Protein AF-A0A419FW96-F1 (afdb_monomer)

Secondary structure (DSSP, 8-state):
--HHHHHHHHHHHHHHHHHHHHHHHHHHHHHHHHHHHHHHHHHHHHHHHHHHHHHHHHHHHHHHHHHHTS--HHHHHHHHHHHHHHHHHHHHHHHHHHHHTT--S-HHHHHHHHHHHHHHHHHHHHHHHTT-SS--HHHHHHHHHHHHHHHHHHHHHHHHHHHHTT--

Foldseek 3Di:
DVPVVVVVVVVVVVVVVVVVVVVVVVVVVVVVVVVVVVVVVVLVVLVVLLVVLVVVLVVLVVVLVVLVVPDDPVSVLSNVLSVLVSVVSVVVSVLSVVVVVDDDPAVQSVLVVVLVNLVSVLVSLCSVQVPDPDRPVVSVVVNVVSVVSNVVSVVVNVVSVVVVVVVD

pLDDT: mean 78.39, std 8.85, range [44.94, 94.44]

Nearest PDB structures (foldseek):
  6lfo-assembly1_R  TM=4.302E-01  e=3.625E+00  Homo sapiens
  1i4d-assembly1_B  TM=3.350E-01  e=7.575E+00  Homo sapiens

Sequence (168 aa):
MPVYADLLLNFLSRIEIIVLINMEQEKTDLTDSIRTLLVKVDIVFHVLAALLLLVACGFIIFYAFANILSPSRASMIALVNDVLLALIVLELLWTVIRFLKKQKFSLGPFLAIGIIAAVRRILLIEAQTSLMDHTPVEKLYEMGLGAGVIIVLMAAYYLSVKAQQYEQ

Radius of gyration: 28.86 Å; Cα contacts (8 Å, |Δi|>4): 78; chains: 1; bounding box: 91×34×62 Å

Solvent-accessible surface area (backbone atoms only — not comparable to full-atom values): 9170 Å² total; per-residue (Å²): 128,66,72,63,55,56,53,51,53,58,51,52,53,53,52,54,52,52,53,54,53,53,59,56,51,56,58,50,56,53,53,52,51,52,51,52,50,52,53,52,52,52,52,51,55,50,54,51,49,47,51,52,40,52,52,50,30,52,51,36,52,52,52,34,57,59,42,59,80,57,82,44,79,69,36,58,51,50,34,52,52,33,49,49,50,28,53,50,38,50,53,49,40,51,51,53,54,56,55,68,70,66,64,74,98,45,68,63,66,55,36,52,50,52,38,54,55,34,57,48,53,40,53,53,52,48,62,60,44,78,71,44,99,65,76,55,71,66,57,54,49,53,42,52,50,35,52,51,50,38,53,52,41,49,52,51,41,54,50,53,56,55,54,59,61,73,78,110

Structure (mmCIF, N/CA/C/O backbone):
data_AF-A0A419FW96-F1
#
_entry.id   AF-A0A419FW96-F1
#
loop_
_atom_site.group_PDB
_atom_site.id
_atom_site.type_symbol
_atom_site.label_atom_id
_atom_site.label_alt_id
_atom_site.label_comp_id
_atom_site.label_asym_id
_atom_site.label_entity_id
_atom_site.label_seq_id
_atom_site.pdbx_PDB_ins_code
_atom_site.Cartn_x
_atom_site.Cartn_y
_atom_site.Cartn_z
_atom_site.occupancy
_atom_site.B_iso_or_equiv
_atom_site.auth_seq_id
_atom_site.auth_comp_id
_atom_site.auth_asym_id
_atom_site.auth_atom_id
_atom_site.pdbx_PDB_model_num
ATOM 1 N N . MET A 1 1 ? -69.955 8.138 39.860 1.00 58.31 1 MET A N 1
ATOM 2 C CA . MET A 1 1 ? -69.302 8.653 38.637 1.00 58.31 1 MET A CA 1
ATOM 3 C C . MET A 1 1 ? -67.767 8.482 38.545 1.00 58.31 1 MET A C 1
ATOM 5 O O . MET A 1 1 ? -67.300 8.651 37.430 1.00 58.31 1 MET A O 1
ATOM 9 N N . PRO A 1 2 ? -66.964 8.112 39.578 1.00 63.44 2 PRO A N 1
ATOM 10 C CA . PRO A 1 2 ? -65.494 8.082 39.426 1.00 63.44 2 PRO A CA 1
ATOM 11 C C . PRO A 1 2 ? -64.942 6.807 38.755 1.00 63.44 2 PRO A C 1
ATOM 13 O O . PRO A 1 2 ? -63.909 6.853 38.104 1.00 63.44 2 PRO A O 1
ATOM 16 N N . VAL A 1 3 ? -65.670 5.685 38.826 1.00 66.50 3 VAL A N 1
ATOM 17 C CA . VAL A 1 3 ? -65.197 4.365 38.355 1.00 66.50 3 VAL A CA 1
ATOM 18 C C . VAL A 1 3 ? -64.914 4.318 36.844 1.00 66.50 3 VAL A C 1
ATOM 20 O O . VAL A 1 3 ? -64.004 3.623 36.409 1.00 66.50 3 VAL A O 1
ATOM 23 N N . TYR A 1 4 ? -65.657 5.076 36.031 1.00 62.31 4 TYR A N 1
ATOM 24 C CA . TYR A 1 4 ? -65.460 5.098 34.575 1.00 62.31 4 TYR A CA 1
ATOM 25 C C . TYR A 1 4 ? -64.267 5.961 34.136 1.00 62.31 4 TYR A C 1
ATOM 27 O O . TYR A 1 4 ? -63.664 5.677 33.103 1.00 62.31 4 TYR A O 1
ATOM 35 N N . ALA A 1 5 ? -63.906 6.987 34.915 1.00 71.69 5 ALA A N 1
ATOM 36 C CA . ALA A 1 5 ? -62.770 7.855 34.612 1.00 71.69 5 ALA A CA 1
ATOM 37 C C . ALA A 1 5 ? -61.439 7.123 34.839 1.00 71.69 5 ALA A C 1
ATOM 39 O O . ALA A 1 5 ? -60.575 7.159 33.966 1.00 71.69 5 ALA A O 1
ATOM 40 N N . ASP A 1 6 ? -61.321 6.377 35.942 1.00 76.44 6 ASP A N 1
ATOM 41 C CA . ASP A 1 6 ? -60.150 5.533 36.221 1.00 76.44 6 ASP A CA 1
ATOM 42 C C . ASP A 1 6 ? -59.981 4.417 35.186 1.00 76.44 6 ASP A C 1
ATOM 44 O O . ASP A 1 6 ? -58.865 4.111 34.765 1.00 76.44 6 ASP A O 1
ATOM 48 N N . LEU A 1 7 ? -61.093 3.832 34.725 1.00 74.50 7 LEU A N 1
ATOM 49 C CA . LEU A 1 7 ? -61.055 2.781 33.711 1.00 74.50 7 LEU A CA 1
ATOM 50 C C . LEU A 1 7 ? -60.519 3.307 32.371 1.00 74.50 7 LEU A C 1
ATOM 52 O O . LEU A 1 7 ? -59.702 2.642 31.735 1.00 74.50 7 LEU A O 1
ATOM 56 N N . LEU A 1 8 ? -60.936 4.510 31.963 1.00 72.44 8 LEU A N 1
ATOM 57 C CA . LEU A 1 8 ? -60.449 5.156 30.741 1.00 72.44 8 LEU A CA 1
ATOM 58 C C . LEU A 1 8 ? -58.981 5.583 30.852 1.00 72.44 8 LEU A C 1
ATOM 60 O O . LEU A 1 8 ? -58.226 5.389 29.901 1.00 72.44 8 LEU A O 1
ATOM 64 N N . LEU A 1 9 ? -58.556 6.100 32.007 1.00 76.69 9 LEU A N 1
ATOM 65 C CA . LEU A 1 9 ? -57.167 6.509 32.242 1.00 76.69 9 LEU A CA 1
ATOM 66 C C . LEU A 1 9 ? -56.204 5.314 32.184 1.00 76.69 9 LEU A C 1
ATOM 68 O O . LEU A 1 9 ? -55.140 5.391 31.569 1.00 76.69 9 LEU A O 1
ATOM 72 N N . ASN A 1 10 ? -56.613 4.177 32.751 1.00 74.31 10 ASN A N 1
ATOM 73 C CA . ASN A 1 10 ? -55.824 2.946 32.736 1.00 74.31 10 ASN A CA 1
ATOM 74 C C . ASN A 1 10 ? -55.764 2.314 31.330 1.00 74.31 10 ASN A C 1
ATOM 76 O O . ASN A 1 10 ? -54.764 1.702 30.950 1.00 74.31 10 ASN A O 1
ATOM 80 N N . PHE A 1 11 ? -56.818 2.489 30.526 1.00 77.00 11 PHE A N 1
ATOM 81 C CA . PHE A 1 11 ? -56.851 2.012 29.142 1.00 77.00 11 PHE A CA 1
ATOM 82 C C . PHE A 1 11 ? -55.978 2.870 28.213 1.00 77.00 11 PHE A C 1
ATOM 84 O O . PHE A 1 11 ? -55.208 2.325 27.423 1.00 77.00 11 PHE A O 1
ATOM 91 N N . LEU A 1 12 ? -56.033 4.200 28.349 1.00 75.25 12 LEU A N 1
ATOM 92 C CA . LEU A 1 12 ? -55.203 5.132 27.575 1.00 75.25 12 LEU A CA 1
ATOM 93 C C . LEU A 1 12 ? -53.709 4.964 27.886 1.00 75.25 12 LEU A C 1
ATOM 95 O O . LEU A 1 12 ? -52.908 4.865 26.960 1.00 75.25 12 LEU A O 1
ATOM 99 N N . SER A 1 13 ? -53.347 4.812 29.165 1.00 78.06 13 SER A N 1
ATOM 100 C CA . SER A 1 13 ? -51.964 4.535 29.584 1.00 78.06 13 SER A CA 1
ATOM 101 C C . SER A 1 13 ? -51.412 3.244 28.964 1.00 78.06 13 SER A C 1
ATOM 103 O O . SER A 1 13 ? -50.275 3.212 28.492 1.00 78.06 13 SER A O 1
ATOM 105 N N . ARG A 1 14 ? -52.220 2.178 28.901 1.00 79.06 14 ARG A N 1
ATOM 106 C CA . ARG A 1 14 ? -51.808 0.908 28.281 1.00 79.06 14 ARG A CA 1
ATOM 107 C C . ARG A 1 14 ? -51.579 1.025 26.775 1.00 79.06 14 ARG A C 1
ATOM 109 O O . ARG A 1 14 ? -50.655 0.395 26.267 1.00 79.06 14 ARG A O 1
ATOM 116 N N . ILE A 1 15 ? -52.389 1.817 26.073 1.00 78.94 15 ILE A N 1
ATOM 117 C CA . ILE A 1 15 ? -52.223 2.061 24.632 1.00 78.94 15 ILE A CA 1
ATOM 118 C C . ILE A 1 15 ? -50.932 2.841 24.366 1.00 78.94 15 ILE A C 1
ATOM 120 O O . ILE A 1 15 ? -50.167 2.466 23.480 1.00 78.94 15 ILE A O 1
ATOM 124 N N . GLU A 1 16 ? -50.656 3.879 25.153 1.00 77.75 16 GLU A N 1
ATOM 125 C CA . GLU A 1 16 ? -49.457 4.710 24.995 1.00 77.75 16 GLU A CA 1
ATOM 126 C C . GLU A 1 16 ? -48.163 3.902 25.210 1.00 77.75 16 GLU A C 1
ATOM 128 O O . GLU A 1 16 ? -47.220 4.012 24.426 1.00 77.75 16 GLU A O 1
ATOM 133 N N . ILE A 1 17 ? -48.157 2.999 26.199 1.00 74.00 17 ILE A N 1
ATOM 134 C CA . ILE A 1 17 ? -47.041 2.075 26.461 1.00 74.00 17 ILE A CA 1
ATOM 135 C C . ILE A 1 17 ? -46.827 1.105 25.287 1.00 74.00 17 ILE A C 1
ATOM 137 O O . ILE A 1 17 ? -45.689 0.879 24.881 1.00 74.00 17 ILE A O 1
ATOM 141 N N . ILE A 1 18 ? -47.898 0.552 24.709 1.00 76.12 18 ILE A N 1
ATOM 142 C CA . ILE A 1 18 ? -47.804 -0.360 23.554 1.00 76.12 18 ILE A CA 1
ATOM 143 C C . ILE A 1 18 ? -47.227 0.361 22.329 1.00 76.12 18 ILE A C 1
ATOM 145 O O . ILE A 1 18 ? -46.384 -0.205 21.634 1.00 76.12 18 ILE A O 1
ATOM 149 N N . VAL A 1 19 ? -47.631 1.611 22.082 1.00 75.00 19 VAL A N 1
ATOM 150 C CA . VAL A 1 19 ? -47.122 2.414 20.958 1.00 75.00 19 VAL A CA 1
ATOM 151 C C . VAL A 1 19 ? -45.638 2.756 21.142 1.00 75.00 19 VAL A C 1
ATOM 153 O O . VAL A 1 19 ? -44.869 2.620 20.190 1.00 75.00 19 VAL A O 1
ATOM 156 N N . LEU A 1 20 ? -45.210 3.129 22.354 1.00 71.69 20 LEU A N 1
ATOM 157 C CA . LEU A 1 20 ? -43.798 3.390 22.673 1.00 71.69 20 LEU A CA 1
ATOM 158 C C . LEU A 1 20 ? -42.918 2.146 22.482 1.00 71.69 20 LEU A C 1
ATOM 160 O O . LEU A 1 20 ? -41.864 2.240 21.856 1.00 71.69 20 LEU A O 1
ATOM 164 N N . ILE A 1 21 ? -43.380 0.979 22.945 1.00 72.75 21 ILE A N 1
ATOM 165 C CA . ILE A 1 21 ? -42.662 -0.294 22.773 1.00 72.75 21 ILE A CA 1
ATOM 166 C C . ILE A 1 21 ? -42.536 -0.649 21.285 1.00 72.75 21 ILE A C 1
ATOM 168 O O . ILE A 1 21 ? -41.462 -1.049 20.838 1.00 72.75 21 ILE A O 1
ATOM 172 N N . ASN A 1 22 ? -43.599 -0.467 20.495 1.00 68.12 22 ASN A N 1
ATOM 173 C CA . ASN A 1 22 ? -43.583 -0.803 19.069 1.00 68.12 22 ASN A CA 1
ATOM 174 C C . ASN A 1 22 ? -42.627 0.106 18.266 1.00 68.12 22 ASN A C 1
ATOM 176 O O . ASN A 1 22 ? -41.918 -0.370 17.383 1.00 68.12 22 ASN A O 1
ATOM 180 N N . MET A 1 23 ? -42.546 1.395 18.624 1.00 67.56 23 MET A N 1
ATOM 181 C CA . MET A 1 23 ? -41.622 2.368 18.018 1.00 67.56 23 MET A 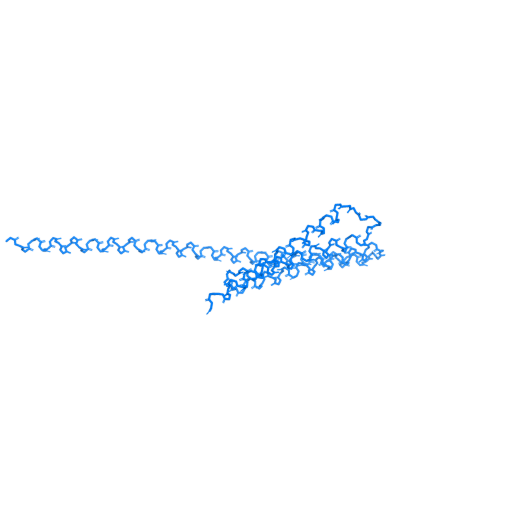CA 1
ATOM 182 C C . MET A 1 23 ? -40.144 2.101 18.372 1.00 67.56 23 MET A C 1
ATOM 184 O O . MET A 1 23 ? -39.251 2.404 17.577 1.00 67.56 23 MET A O 1
ATOM 188 N N . GLU A 1 24 ? -39.862 1.537 19.552 1.00 63.78 24 GLU A N 1
ATOM 189 C CA . GLU A 1 24 ? -38.499 1.180 19.981 1.00 63.78 24 GLU A CA 1
ATOM 190 C C . GLU A 1 24 ? -37.990 -0.114 19.306 1.00 63.78 24 GLU A C 1
ATOM 192 O O . GLU A 1 24 ? -36.809 -0.227 18.959 1.00 63.78 24 GLU A O 1
ATOM 197 N N . GLN A 1 25 ? -38.893 -1.067 19.045 1.00 61.69 25 GLN A N 1
ATOM 198 C CA . GLN A 1 25 ? -38.596 -2.322 18.338 1.00 61.69 25 GLN A CA 1
ATOM 199 C C . GLN A 1 25 ? -38.300 -2.111 16.837 1.00 61.69 25 GLN A C 1
ATOM 201 O O . GLN A 1 25 ? -37.399 -2.741 16.289 1.00 61.69 25 GLN A O 1
ATOM 206 N N . GLU A 1 26 ? -38.981 -1.177 16.163 1.00 63.22 26 GLU A N 1
ATOM 207 C CA . GLU A 1 26 ? -38.765 -0.918 14.725 1.00 63.22 26 GLU A CA 1
ATOM 208 C C . GLU A 1 26 ? -37.383 -0.291 14.429 1.00 63.22 26 GLU A C 1
ATOM 210 O O . GLU A 1 26 ? -36.725 -0.624 13.440 1.00 63.22 26 GLU A O 1
ATOM 215 N N . LYS A 1 27 ? -36.880 0.581 15.317 1.00 60.38 27 LYS A N 1
ATOM 216 C CA . LYS A 1 27 ? -35.549 1.206 15.169 1.00 60.38 27 LYS A CA 1
ATOM 217 C C . LYS A 1 27 ? -34.386 0.243 15.429 1.00 60.38 27 LYS A C 1
ATOM 219 O O . LYS A 1 27 ? -33.300 0.433 14.868 1.00 60.38 27 LYS A O 1
ATOM 224 N N . THR A 1 28 ? -34.590 -0.750 16.291 1.00 63.06 28 THR A N 1
ATOM 225 C CA . THR A 1 28 ? -33.566 -1.741 16.652 1.00 63.06 28 THR A CA 1
ATOM 226 C C . THR A 1 28 ? -33.386 -2.772 15.533 1.00 63.06 28 THR A C 1
ATOM 228 O O . THR A 1 28 ? -32.252 -3.003 15.112 1.00 63.06 28 THR A O 1
ATOM 231 N N . ASP A 1 29 ? -34.474 -3.242 14.917 1.00 68.88 29 ASP A N 1
ATOM 232 C CA . ASP A 1 29 ? -34.429 -4.218 13.814 1.00 68.88 29 ASP A CA 1
ATOM 233 C C . ASP A 1 29 ? -33.790 -3.658 12.520 1.00 68.88 29 ASP A C 1
ATOM 235 O O . ASP A 1 29 ? -32.989 -4.319 11.845 1.00 68.88 29 ASP A O 1
ATOM 239 N N . LEU A 1 30 ? -34.049 -2.380 12.203 1.00 74.06 30 LEU A N 1
ATOM 240 C CA . LEU A 1 30 ? -33.456 -1.723 11.032 1.00 74.06 30 LEU A CA 1
ATOM 241 C C . LEU A 1 30 ? -31.940 -1.500 11.196 1.00 74.06 30 LEU A C 1
ATOM 243 O O . LEU A 1 30 ? -31.164 -1.706 10.257 1.00 74.06 30 LEU A O 1
ATOM 247 N N . THR A 1 31 ? -31.504 -1.112 12.398 1.00 74.38 31 THR A N 1
ATOM 248 C CA . THR A 1 31 ? -30.085 -0.869 12.713 1.00 74.38 31 THR A CA 1
ATOM 249 C C . THR A 1 31 ? -29.283 -2.172 12.686 1.00 74.38 31 THR A C 1
ATOM 251 O O . THR A 1 31 ? -28.177 -2.209 12.134 1.00 74.38 31 THR A O 1
ATOM 254 N N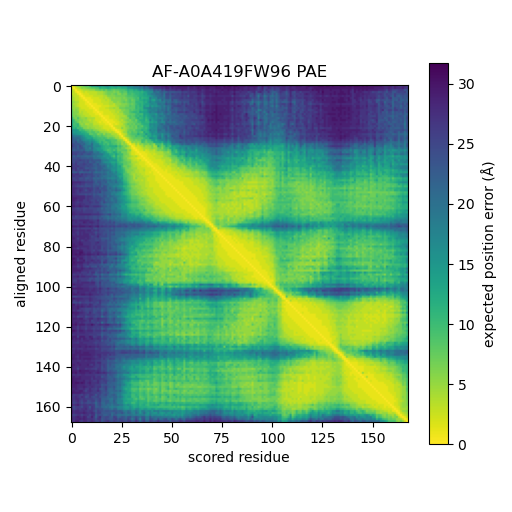 . ASP A 1 32 ? -29.853 -3.259 13.205 1.00 77.81 32 ASP A N 1
ATOM 255 C CA . ASP A 1 32 ? -29.212 -4.574 13.218 1.00 77.81 32 ASP A CA 1
ATOM 256 C C . ASP A 1 32 ? -29.157 -5.215 11.823 1.00 77.81 32 ASP A C 1
ATOM 258 O O . ASP A 1 32 ? -28.128 -5.796 11.445 1.00 77.81 32 ASP A O 1
ATOM 262 N N . SER A 1 33 ? -30.195 -5.026 11.003 1.00 78.50 33 SER A N 1
ATOM 263 C CA . SER A 1 33 ? -30.195 -5.461 9.601 1.00 78.50 33 SER A CA 1
ATOM 264 C C . SER A 1 33 ? -29.137 -4.736 8.764 1.00 78.50 33 SER A C 1
ATOM 266 O O . SER A 1 33 ? -28.363 -5.390 8.057 1.00 78.50 33 SER A O 1
ATOM 268 N N . ILE A 1 34 ? -29.028 -3.406 8.885 1.00 77.62 34 ILE A N 1
ATOM 269 C CA . ILE A 1 34 ? -28.006 -2.615 8.175 1.00 77.62 34 ILE A CA 1
ATOM 270 C C . ILE A 1 34 ? -26.602 -3.027 8.621 1.00 77.62 34 ILE A C 1
ATOM 272 O O . ILE A 1 34 ? -25.725 -3.246 7.783 1.00 77.62 34 ILE A O 1
ATOM 276 N N . ARG A 1 35 ? -26.384 -3.195 9.930 1.00 75.00 35 ARG A N 1
ATOM 277 C CA . ARG A 1 35 ? -25.090 -3.616 10.479 1.00 75.00 35 ARG A CA 1
ATOM 278 C C . ARG A 1 35 ? -24.674 -4.993 9.963 1.00 75.00 35 ARG A C 1
ATOM 280 O O . ARG A 1 35 ? -23.517 -5.188 9.592 1.00 75.00 35 ARG A O 1
ATOM 287 N N . THR A 1 36 ? -25.606 -5.939 9.899 1.00 78.62 36 THR A N 1
ATOM 288 C CA . THR A 1 36 ? -25.332 -7.306 9.432 1.00 78.62 36 THR A CA 1
ATOM 289 C C . THR A 1 36 ? -25.082 -7.355 7.923 1.00 78.62 36 THR A C 1
ATOM 291 O O . THR A 1 36 ? -24.192 -8.083 7.470 1.00 78.62 36 THR A O 1
ATOM 294 N N . LEU A 1 37 ? -25.807 -6.548 7.141 1.00 79.06 37 LEU A N 1
ATOM 295 C CA . LEU A 1 37 ? -25.548 -6.376 5.710 1.00 79.06 37 LEU A CA 1
ATOM 296 C C . LEU A 1 37 ? -24.169 -5.767 5.457 1.00 79.06 37 LEU A C 1
ATOM 298 O O . LEU A 1 37 ? -23.409 -6.311 4.659 1.00 79.06 37 LEU A O 1
ATOM 302 N N . LEU A 1 38 ? -23.819 -4.698 6.174 1.00 76.94 38 LEU A N 1
ATOM 303 C CA . LEU A 1 38 ? -22.532 -4.017 6.030 1.00 76.94 38 LEU A CA 1
ATOM 304 C C . LEU A 1 38 ? -21.360 -4.959 6.344 1.00 76.94 38 LEU A C 1
ATOM 306 O O . LEU A 1 38 ? -20.385 -4.996 5.599 1.00 76.94 38 LEU A O 1
ATOM 310 N N . VAL A 1 39 ? -21.493 -5.799 7.377 1.00 78.12 39 VAL A N 1
ATOM 311 C CA . VAL A 1 39 ? -20.488 -6.821 7.722 1.00 78.12 39 VAL A CA 1
ATOM 312 C C . VAL A 1 39 ? -20.371 -7.903 6.645 1.00 78.12 39 VAL A C 1
ATOM 314 O O . VAL A 1 39 ? -19.259 -8.305 6.310 1.00 78.12 39 VAL A O 1
ATOM 317 N N . LYS A 1 40 ? -21.485 -8.388 6.080 1.00 80.25 40 LYS A N 1
ATOM 318 C CA . LYS A 1 40 ? -21.436 -9.374 4.984 1.00 80.25 40 LYS A CA 1
ATOM 319 C C . LYS A 1 40 ? -20.766 -8.799 3.741 1.00 80.25 40 LYS A C 1
ATOM 321 O O . LYS A 1 40 ? -19.933 -9.472 3.142 1.00 80.25 40 LYS A O 1
ATOM 326 N N . VAL A 1 41 ? -21.126 -7.573 3.371 1.00 80.12 41 VAL A N 1
ATOM 327 C CA . VAL A 1 41 ? -20.560 -6.877 2.213 1.00 80.12 41 VAL A CA 1
ATOM 328 C C . VAL A 1 41 ? -19.055 -6.672 2.396 1.00 80.12 41 VAL A C 1
ATOM 330 O O . VAL A 1 41 ? -18.290 -7.031 1.504 1.00 80.12 41 VAL A O 1
ATOM 333 N N . ASP A 1 42 ? -18.624 -6.198 3.566 1.00 78.81 42 ASP A N 1
ATOM 334 C CA . ASP A 1 42 ? -17.207 -6.034 3.906 1.00 78.81 42 ASP A CA 1
ATOM 335 C C . ASP A 1 42 ? -16.430 -7.353 3.750 1.00 78.81 42 ASP A C 1
ATOM 337 O O . ASP A 1 42 ? -15.429 -7.404 3.036 1.00 78.81 42 ASP A O 1
ATOM 341 N N . ILE A 1 43 ? -16.941 -8.457 4.305 1.00 80.62 43 ILE A N 1
ATOM 342 C CA . ILE A 1 43 ? -16.306 -9.779 4.182 1.00 80.62 43 ILE A CA 1
ATOM 343 C C . ILE A 1 43 ? -16.184 -10.206 2.714 1.00 80.62 43 ILE A C 1
ATOM 345 O O . ILE A 1 43 ? -15.131 -10.700 2.308 1.00 80.62 43 ILE A O 1
ATOM 349 N N . VAL A 1 44 ? -17.228 -10.004 1.905 1.00 84.69 44 VAL A N 1
ATOM 350 C CA . VAL A 1 44 ? -17.214 -10.365 0.479 1.00 84.69 44 VAL A CA 1
ATOM 351 C C . VAL A 1 44 ? -16.160 -9.562 -0.283 1.00 84.69 44 VAL A C 1
ATOM 353 O O . VAL A 1 44 ? -15.373 -10.159 -1.020 1.00 84.69 44 VAL A O 1
ATOM 356 N N . PHE A 1 45 ? -16.088 -8.242 -0.077 1.00 80.25 45 PHE A N 1
ATOM 357 C CA . PHE A 1 45 ? -15.066 -7.397 -0.705 1.00 80.25 45 PHE A CA 1
ATOM 358 C C . PHE A 1 45 ? -13.647 -7.832 -0.327 1.00 80.25 45 PHE A C 1
ATOM 360 O O . PHE A 1 45 ? -12.777 -7.903 -1.196 1.00 80.25 45 PHE A O 1
ATOM 367 N N . HIS A 1 46 ? -13.409 -8.185 0.936 1.00 76.94 46 HIS A N 1
ATOM 368 C CA . HIS A 1 46 ? -12.088 -8.623 1.382 1.00 76.94 46 HIS A CA 1
ATOM 369 C C . HIS A 1 46 ? -11.691 -9.998 0.837 1.00 76.94 46 HIS A C 1
ATOM 371 O O . HIS A 1 46 ? -10.551 -10.177 0.406 1.00 76.94 46 HIS A O 1
ATOM 377 N N . VAL A 1 47 ? -12.612 -10.967 0.825 1.00 83.88 47 VAL A N 1
ATOM 378 C CA . VAL A 1 47 ? -12.370 -12.294 0.229 1.00 83.88 47 VAL A CA 1
ATOM 379 C C . VAL A 1 47 ? -12.069 -12.153 -1.262 1.00 83.88 47 VAL A C 1
ATOM 381 O O . VAL A 1 47 ? -11.123 -12.762 -1.762 1.00 83.88 47 VAL A O 1
ATOM 384 N N . LEU A 1 48 ? -12.824 -11.300 -1.959 1.00 86.19 48 LEU A N 1
ATOM 385 C CA . LEU A 1 48 ? -12.600 -11.002 -3.368 1.00 86.19 48 LEU A CA 1
ATOM 386 C C . LEU A 1 48 ? -11.234 -10.340 -3.604 1.00 86.19 48 LEU A C 1
ATOM 388 O O . LEU A 1 48 ? -10.514 -10.747 -4.514 1.00 86.19 48 LEU A O 1
ATOM 392 N N . ALA A 1 49 ? -10.845 -9.367 -2.774 1.00 81.69 49 ALA A N 1
ATOM 393 C CA . ALA A 1 49 ? -9.543 -8.708 -2.863 1.00 81.69 49 ALA A CA 1
ATOM 394 C C . ALA A 1 49 ? -8.383 -9.691 -2.633 1.00 81.69 49 ALA A C 1
ATOM 396 O O . ALA A 1 49 ? -7.417 -9.694 -3.397 1.00 81.69 49 ALA A O 1
ATOM 397 N N . ALA A 1 50 ? -8.490 -10.561 -1.623 1.00 82.31 50 ALA A N 1
ATOM 398 C CA . ALA A 1 50 ? -7.491 -11.592 -1.351 1.00 82.31 50 ALA A CA 1
ATOM 399 C C . ALA A 1 50 ? -7.350 -12.575 -2.526 1.00 82.31 50 ALA A C 1
ATOM 401 O O . ALA A 1 50 ? -6.232 -12.895 -2.929 1.00 82.31 50 ALA A O 1
ATOM 402 N N . LEU A 1 51 ? -8.472 -13.003 -3.115 1.00 89.06 51 LEU A N 1
ATOM 403 C CA . LEU A 1 51 ? -8.480 -13.865 -4.297 1.00 89.06 51 LEU A CA 1
ATOM 404 C C . LEU A 1 51 ? -7.817 -13.179 -5.503 1.00 89.06 51 LEU A C 1
ATOM 406 O O . LEU A 1 51 ? -6.963 -13.781 -6.151 1.00 89.06 51 LEU A O 1
ATOM 410 N N . LEU A 1 52 ? -8.166 -11.918 -5.781 1.00 86.44 52 LEU A N 1
ATOM 411 C CA . LEU A 1 52 ? -7.580 -11.138 -6.877 1.00 86.44 52 LEU A CA 1
ATOM 412 C C . LEU A 1 52 ? -6.067 -10.970 -6.722 1.00 86.44 52 LEU A C 1
ATOM 414 O O . LEU A 1 52 ? -5.328 -11.176 -7.685 1.00 86.44 52 LEU A O 1
ATOM 418 N N . LEU A 1 53 ? -5.598 -10.635 -5.517 1.00 83.25 53 LEU A N 1
ATOM 419 C CA . LEU A 1 53 ? -4.166 -10.509 -5.239 1.00 83.25 53 LEU A CA 1
ATOM 420 C C . LEU A 1 53 ? -3.438 -11.846 -5.403 1.00 83.25 53 LEU A C 1
ATOM 422 O O . LEU A 1 53 ? -2.331 -11.873 -5.937 1.00 83.25 53 LEU A O 1
ATOM 426 N N . LEU A 1 54 ? -4.053 -12.957 -4.995 1.00 88.00 54 LEU A N 1
ATOM 427 C CA . LEU A 1 54 ? -3.467 -14.286 -5.162 1.00 88.00 54 LEU A CA 1
ATOM 428 C C . LEU A 1 54 ? -3.316 -14.659 -6.644 1.00 88.00 54 LEU A C 1
ATOM 430 O O . LEU A 1 54 ? -2.255 -15.134 -7.052 1.00 88.00 54 LEU A O 1
ATOM 434 N N . VAL A 1 55 ? -4.333 -14.374 -7.462 1.00 92.19 55 VAL A N 1
ATOM 435 C CA . VAL A 1 55 ? -4.269 -14.563 -8.919 1.00 92.19 55 VAL A CA 1
ATOM 436 C C . VAL A 1 55 ? -3.192 -13.667 -9.539 1.00 92.19 55 VAL A C 1
ATOM 438 O O . VAL A 1 55 ? -2.359 -14.159 -10.299 1.00 92.19 55 VAL A O 1
ATOM 441 N N . ALA A 1 56 ? -3.151 -12.380 -9.181 1.00 86.88 56 ALA A N 1
ATOM 442 C CA . ALA A 1 56 ? -2.143 -11.442 -9.676 1.00 86.88 56 ALA A CA 1
ATOM 443 C C . ALA A 1 56 ? -0.714 -11.898 -9.337 1.00 86.88 56 ALA A C 1
ATOM 445 O O . ALA A 1 56 ? 0.155 -11.889 -10.206 1.00 86.88 56 ALA A O 1
ATOM 446 N N . CYS A 1 57 ? -0.485 -12.360 -8.105 1.00 87.56 57 CYS A N 1
ATOM 447 C CA . CYS A 1 57 ? 0.798 -12.915 -7.676 1.00 87.56 57 CYS A CA 1
ATOM 448 C C . CYS A 1 57 ? 1.206 -14.119 -8.538 1.00 87.56 57 CYS A C 1
ATOM 450 O O . CYS A 1 57 ? 2.328 -14.166 -9.043 1.00 87.56 57 CYS A O 1
ATOM 452 N N . GLY A 1 58 ? 0.275 -15.051 -8.773 1.00 90.69 58 GLY A N 1
ATOM 453 C CA . GLY A 1 58 ? 0.504 -16.204 -9.644 1.00 90.69 58 GLY A CA 1
ATOM 454 C C . GLY A 1 58 ? 0.910 -15.803 -11.064 1.00 90.69 58 GLY A C 1
ATOM 455 O O . GLY A 1 58 ? 1.878 -16.344 -11.597 1.00 90.69 58 GLY A O 1
ATOM 456 N N . PHE A 1 59 ? 0.232 -14.812 -11.653 1.00 90.56 59 PHE A N 1
ATOM 457 C CA . PHE A 1 59 ? 0.584 -14.286 -12.975 1.00 90.56 59 PHE A CA 1
ATOM 458 C C . PHE A 1 59 ? 1.972 -13.645 -13.006 1.00 90.56 59 PHE A C 1
ATOM 460 O O . PHE A 1 59 ? 2.746 -13.936 -13.915 1.00 90.56 59 PHE A O 1
ATOM 467 N N . ILE A 1 60 ? 2.307 -12.802 -12.026 1.00 86.31 60 ILE A N 1
ATOM 468 C CA . ILE A 1 60 ? 3.614 -12.130 -11.972 1.00 86.31 60 ILE A CA 1
ATOM 469 C C . ILE A 1 60 ? 4.742 -13.164 -11.889 1.00 86.31 60 ILE A C 1
ATOM 471 O O . ILE A 1 60 ? 5.702 -13.084 -12.649 1.00 86.31 60 ILE A O 1
ATOM 475 N N . ILE A 1 61 ? 4.605 -14.173 -11.023 1.00 86.88 61 ILE A N 1
ATOM 476 C CA . ILE A 1 61 ? 5.602 -15.246 -10.887 1.00 86.88 61 ILE A CA 1
ATOM 477 C C . ILE A 1 61 ? 5.715 -16.058 -12.182 1.00 86.88 61 ILE A C 1
ATOM 479 O O . ILE A 1 61 ? 6.821 -16.403 -12.599 1.00 86.88 61 ILE A O 1
ATOM 483 N N . PHE A 1 62 ? 4.590 -16.348 -12.839 1.00 89.81 62 PHE A N 1
ATOM 484 C CA . PHE A 1 62 ? 4.584 -17.062 -14.113 1.00 89.81 62 PHE A CA 1
ATOM 485 C C . PHE A 1 62 ? 5.347 -16.296 -15.207 1.00 89.81 62 PHE A C 1
ATOM 487 O O . PHE A 1 62 ? 6.206 -16.876 -15.874 1.00 89.81 62 PHE A O 1
ATOM 494 N N . TYR A 1 63 ? 5.091 -14.993 -15.357 1.00 84.75 63 TYR A N 1
ATOM 495 C CA . TYR A 1 63 ? 5.817 -14.143 -16.308 1.00 84.75 63 TYR A CA 1
ATOM 496 C C . TYR A 1 63 ? 7.300 -14.007 -15.953 1.00 84.75 63 TYR A C 1
ATOM 498 O O . TYR A 1 63 ? 8.147 -14.139 -16.838 1.00 84.75 63 TYR A O 1
ATOM 506 N N . ALA A 1 64 ? 7.620 -13.837 -14.667 1.00 83.69 64 ALA A N 1
ATOM 507 C CA . ALA A 1 64 ? 8.996 -13.802 -14.185 1.00 83.69 64 ALA A CA 1
ATOM 508 C C . ALA A 1 64 ? 9.750 -15.082 -14.584 1.00 83.69 64 ALA A C 1
ATOM 510 O O . ALA A 1 64 ? 10.854 -15.010 -15.121 1.00 83.69 64 ALA A O 1
ATOM 511 N N . PHE A 1 65 ? 9.132 -16.254 -14.400 1.00 85.31 65 PHE A N 1
ATOM 512 C CA . PHE A 1 65 ? 9.720 -17.542 -14.773 1.00 85.31 65 PHE A CA 1
ATOM 513 C C . PHE A 1 65 ? 9.912 -17.684 -16.289 1.00 85.31 65 PHE A C 1
ATOM 515 O O . PHE A 1 65 ? 10.965 -18.137 -16.736 1.00 85.31 65 PHE A O 1
ATOM 522 N N . ALA A 1 66 ? 8.935 -17.251 -17.090 1.00 85.00 66 ALA A N 1
ATOM 523 C CA . ALA A 1 66 ? 9.049 -17.259 -18.549 1.00 85.00 66 ALA A CA 1
ATOM 524 C C . ALA A 1 66 ? 10.210 -16.376 -19.047 1.00 85.00 66 ALA A C 1
ATOM 526 O O . ALA A 1 66 ? 10.910 -16.748 -19.988 1.00 85.00 66 ALA A O 1
ATOM 527 N N . ASN A 1 67 ? 10.466 -15.247 -18.382 1.00 80.81 67 ASN A N 1
ATOM 528 C CA . ASN A 1 67 ? 11.516 -14.302 -18.759 1.00 80.81 67 ASN A CA 1
ATOM 529 C C . ASN A 1 67 ? 12.947 -14.814 -18.471 1.00 80.81 67 ASN A C 1
ATOM 531 O O . ASN A 1 67 ? 13.912 -14.333 -19.070 1.00 80.81 67 ASN A O 1
ATOM 535 N N . ILE A 1 68 ? 13.100 -15.824 -17.599 1.00 79.38 68 ILE A N 1
ATOM 536 C CA . ILE A 1 68 ? 14.389 -16.489 -17.314 1.00 79.38 68 ILE A CA 1
ATOM 537 C C . ILE A 1 68 ? 14.910 -17.253 -18.541 1.00 79.38 68 ILE A C 1
ATOM 539 O O . ILE A 1 68 ? 16.123 -17.351 -18.729 1.00 79.38 68 ILE A O 1
ATOM 543 N N . LEU A 1 69 ? 14.020 -17.770 -19.398 1.00 77.44 69 LEU A N 1
ATOM 544 C CA . LEU A 1 69 ? 14.404 -18.580 -20.563 1.00 77.44 69 LEU A CA 1
A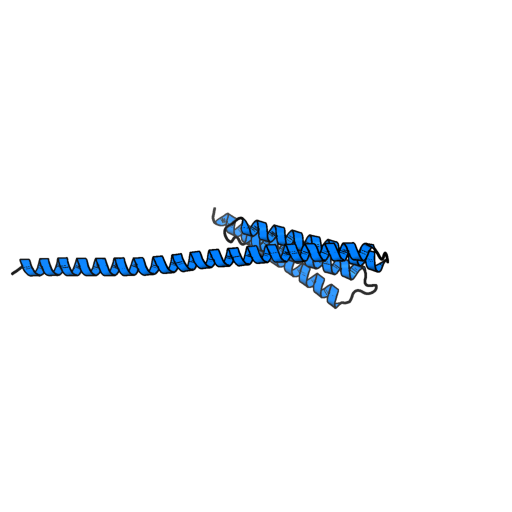TOM 545 C C . LEU A 1 69 ? 15.141 -17.776 -21.651 1.00 77.44 69 LEU A C 1
ATOM 547 O O . LEU A 1 69 ? 15.810 -18.372 -22.493 1.00 77.44 69 LEU A O 1
ATOM 551 N N . SER A 1 70 ? 15.074 -16.442 -21.623 1.00 74.62 70 SER A N 1
ATOM 552 C CA . SER A 1 70 ? 15.802 -15.543 -22.529 1.00 74.62 70 SER A CA 1
ATOM 553 C C . SER A 1 70 ? 16.737 -14.606 -21.748 1.00 74.62 70 SER A C 1
ATOM 555 O O . SER A 1 70 ? 16.397 -13.437 -21.520 1.00 74.62 70 SER A O 1
ATOM 557 N N . PRO A 1 71 ? 17.914 -15.092 -21.307 1.00 71.69 71 PRO A N 1
ATOM 558 C CA . PRO A 1 71 ? 18.799 -14.326 -20.441 1.00 71.69 71 PRO A CA 1
ATOM 559 C C . PRO A 1 71 ? 19.468 -13.174 -21.202 1.00 71.69 71 PRO A C 1
ATOM 561 O O . PRO A 1 71 ? 20.352 -13.364 -22.033 1.00 71.69 71 PRO A O 1
ATOM 564 N N . SER A 1 72 ? 19.059 -11.952 -20.871 1.00 78.62 72 SER A N 1
ATOM 565 C CA . SER A 1 72 ? 19.731 -10.706 -21.238 1.00 78.62 72 SER A CA 1
ATOM 566 C C . SER A 1 72 ? 19.933 -9.849 -19.985 1.00 78.62 72 SER A C 1
ATOM 568 O O . SER A 1 72 ? 19.287 -10.078 -18.958 1.00 78.62 72 SER A O 1
ATOM 570 N N . ARG A 1 73 ? 20.797 -8.828 -20.057 1.00 72.19 73 ARG A N 1
ATOM 571 C CA . ARG A 1 73 ? 20.979 -7.873 -18.947 1.00 72.19 73 ARG A CA 1
ATOM 572 C C . ARG A 1 73 ? 19.652 -7.194 -18.579 1.00 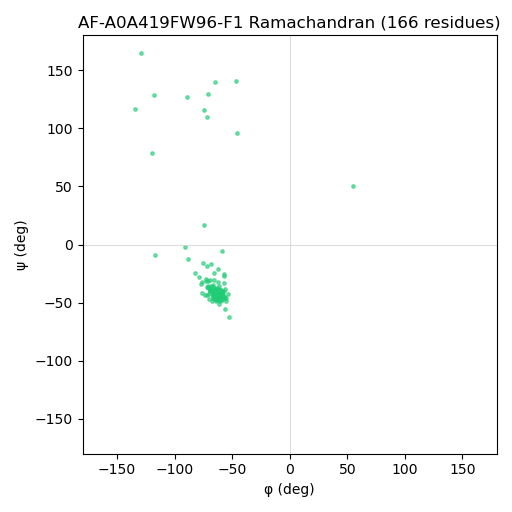72.19 73 ARG A C 1
ATOM 574 O O . ARG A 1 73 ? 19.342 -7.069 -17.400 1.00 72.19 73 ARG A O 1
ATOM 581 N N . ALA A 1 74 ? 18.843 -6.846 -19.581 1.00 75.62 74 ALA A N 1
ATOM 582 C CA . ALA A 1 74 ? 17.502 -6.299 -19.383 1.00 75.62 74 ALA A CA 1
ATOM 583 C C . ALA A 1 74 ? 16.532 -7.322 -18.757 1.00 75.62 74 ALA A C 1
ATOM 585 O O . ALA A 1 74 ? 15.707 -6.956 -17.925 1.00 75.62 74 ALA A O 1
ATOM 586 N N . SER A 1 75 ? 16.663 -8.611 -19.086 1.00 77.06 75 SER A N 1
ATOM 587 C CA . SER A 1 75 ? 15.815 -9.675 -18.528 1.00 77.06 75 SER A CA 1
ATOM 588 C C . SER A 1 75 ? 16.089 -9.923 -17.044 1.00 77.06 75 SER A C 1
ATOM 590 O O . SER A 1 75 ? 15.150 -10.144 -16.287 1.00 77.06 75 SER A O 1
ATOM 592 N N . MET A 1 76 ? 17.352 -9.847 -16.601 1.00 78.81 76 MET A N 1
ATOM 593 C CA . MET A 1 76 ? 17.712 -9.974 -15.175 1.00 78.81 76 MET A CA 1
ATOM 594 C C . MET A 1 76 ? 17.078 -8.869 -14.327 1.00 78.81 76 MET A C 1
ATOM 596 O O . MET A 1 76 ? 16.597 -9.104 -13.224 1.00 78.81 76 MET A O 1
ATOM 600 N N . ILE A 1 77 ? 17.054 -7.660 -14.870 1.00 76.75 77 ILE A N 1
ATOM 601 C CA . ILE A 1 77 ? 16.432 -6.492 -14.261 1.00 76.75 77 ILE A CA 1
ATOM 602 C C . ILE A 1 77 ? 14.909 -6.644 -14.195 1.00 76.75 77 ILE A C 1
ATOM 604 O O . ILE A 1 77 ? 14.313 -6.438 -13.138 1.00 76.75 77 ILE A O 1
ATOM 608 N N . ALA A 1 78 ? 14.287 -7.028 -15.313 1.00 79.12 78 ALA A N 1
ATOM 609 C CA . ALA A 1 78 ? 12.852 -7.283 -15.371 1.00 79.12 78 ALA A CA 1
ATOM 610 C C . ALA A 1 78 ? 12.454 -8.377 -14.370 1.00 79.12 78 ALA A C 1
ATOM 612 O O . ALA A 1 78 ? 11.487 -8.209 -13.639 1.00 79.12 78 ALA A O 1
ATOM 613 N N . LEU A 1 79 ? 13.277 -9.423 -14.232 1.00 81.69 79 LEU A N 1
ATOM 614 C CA . LEU A 1 79 ? 13.090 -10.471 -13.233 1.00 81.69 79 LEU A CA 1
ATOM 615 C C . LEU A 1 79 ? 13.090 -9.917 -11.802 1.00 81.69 79 LEU A C 1
ATOM 617 O O . LEU A 1 79 ? 12.203 -10.251 -11.022 1.00 81.69 79 LEU A O 1
ATOM 621 N N . VAL A 1 80 ? 14.059 -9.067 -11.443 1.00 81.69 80 VAL A N 1
ATOM 622 C CA . VAL A 1 80 ? 14.106 -8.444 -10.108 1.00 81.69 80 VAL A CA 1
ATOM 623 C C . VAL A 1 80 ? 12.880 -7.565 -9.877 1.00 81.69 80 VAL A C 1
ATOM 625 O O . VAL A 1 80 ? 12.281 -7.644 -8.808 1.00 81.69 80 VAL A O 1
ATOM 628 N N . ASN A 1 81 ? 12.475 -6.768 -10.868 1.00 81.88 81 ASN A N 1
ATOM 629 C CA . ASN A 1 81 ? 11.273 -5.940 -10.790 1.00 81.88 81 ASN A CA 1
ATOM 630 C C . ASN A 1 81 ? 10.004 -6.788 -10.605 1.00 81.88 81 ASN A C 1
ATOM 632 O O . ASN A 1 81 ? 9.180 -6.456 -9.757 1.00 81.88 81 ASN A O 1
ATOM 636 N N . ASP A 1 82 ? 9.867 -7.893 -11.336 1.00 84.94 82 ASP A N 1
ATOM 637 C CA . ASP A 1 82 ? 8.708 -8.783 -11.246 1.00 84.94 82 ASP A CA 1
ATOM 638 C C . ASP A 1 82 ? 8.681 -9.535 -9.911 1.00 84.94 82 ASP A C 1
ATOM 640 O O . ASP A 1 82 ? 7.634 -9.641 -9.276 1.00 84.94 82 ASP A O 1
ATOM 644 N N . VAL A 1 83 ? 9.833 -9.992 -9.414 1.00 83.69 83 VAL A N 1
ATOM 645 C CA . VAL A 1 83 ? 9.935 -10.599 -8.079 1.00 83.69 83 VAL A CA 1
ATOM 646 C C . VAL A 1 83 ? 9.617 -9.574 -6.993 1.00 83.69 83 VAL A C 1
ATOM 648 O O . VAL A 1 83 ? 8.852 -9.877 -6.079 1.00 83.69 83 VAL A O 1
ATOM 651 N N . LEU A 1 84 ? 10.143 -8.349 -7.097 1.00 82.62 84 LEU A N 1
ATOM 652 C CA . LEU A 1 84 ? 9.819 -7.268 -6.170 1.00 82.62 84 LEU A CA 1
ATOM 653 C C . LEU A 1 84 ? 8.313 -6.988 -6.212 1.00 82.62 84 LEU A C 1
ATOM 655 O O . LEU A 1 84 ? 7.680 -6.933 -5.165 1.00 82.62 84 LEU A O 1
ATOM 659 N N . LEU A 1 85 ? 7.711 -6.922 -7.401 1.00 81.62 85 LEU A N 1
ATOM 660 C CA . LEU A 1 85 ? 6.270 -6.754 -7.587 1.00 81.62 85 LEU A CA 1
ATOM 661 C C . LEU A 1 85 ? 5.456 -7.919 -6.992 1.00 81.62 85 LEU A C 1
ATOM 663 O O . LEU A 1 85 ? 4.413 -7.688 -6.379 1.00 81.62 85 LEU A O 1
ATOM 667 N N . ALA A 1 86 ? 5.927 -9.160 -7.102 1.00 85.62 86 ALA A N 1
ATOM 668 C CA . ALA A 1 86 ? 5.288 -10.313 -6.472 1.00 85.62 86 ALA A CA 1
ATOM 669 C C . ALA A 1 86 ? 5.365 -10.236 -4.938 1.00 85.62 86 ALA A C 1
ATOM 671 O O . ALA A 1 86 ? 4.354 -10.437 -4.265 1.00 85.62 86 ALA A O 1
ATOM 672 N N . LEU A 1 87 ? 6.526 -9.875 -4.377 1.00 82.25 87 LEU A N 1
ATOM 673 C CA . LEU A 1 87 ? 6.701 -9.654 -2.934 1.00 82.25 87 LEU A CA 1
ATOM 674 C C . LEU A 1 87 ? 5.799 -8.525 -2.427 1.00 82.25 87 LEU A C 1
ATOM 676 O O . LEU A 1 87 ? 5.183 -8.632 -1.370 1.00 82.25 87 LEU A O 1
ATOM 680 N N . ILE A 1 88 ? 5.657 -7.470 -3.222 1.00 81.75 88 ILE A N 1
ATOM 681 C CA . ILE A 1 88 ? 4.712 -6.377 -3.012 1.00 81.75 88 ILE A CA 1
ATOM 682 C C . ILE A 1 88 ? 3.281 -6.918 -2.907 1.00 81.75 88 ILE A C 1
ATOM 684 O O . ILE A 1 88 ? 2.596 -6.685 -1.907 1.00 81.75 88 ILE A O 1
ATOM 688 N N . VAL A 1 89 ? 2.818 -7.669 -3.900 1.00 83.06 89 VAL A N 1
ATOM 689 C CA . VAL A 1 89 ? 1.464 -8.237 -3.894 1.00 83.06 89 VAL A CA 1
ATOM 690 C C . VAL A 1 89 ? 1.266 -9.186 -2.707 1.00 83.06 89 VAL A C 1
ATOM 692 O O . VAL A 1 89 ? 0.238 -9.108 -2.034 1.00 83.06 89 VAL A O 1
ATOM 695 N N . LEU A 1 90 ? 2.259 -10.018 -2.387 1.00 83.81 90 LEU A N 1
ATOM 696 C CA . LEU A 1 90 ? 2.210 -10.954 -1.262 1.00 83.81 90 LEU A CA 1
ATOM 697 C C . LEU A 1 90 ? 2.106 -10.241 0.092 1.00 83.81 90 LEU A C 1
ATOM 699 O O . LEU A 1 90 ? 1.338 -10.641 0.965 1.00 83.81 90 LEU A O 1
ATOM 703 N N . GLU A 1 91 ? 2.827 -9.143 0.254 1.00 80.56 91 GLU A N 1
ATOM 704 C CA . GLU A 1 91 ? 2.795 -8.339 1.470 1.00 80.56 91 GLU A CA 1
ATOM 705 C C . GLU A 1 91 ? 1.467 -7.547 1.586 1.00 80.56 91 GLU A C 1
ATOM 707 O O . GLU A 1 91 ? 0.946 -7.365 2.691 1.00 80.56 91 GLU A O 1
ATOM 712 N N . LEU A 1 92 ? 0.841 -7.138 0.463 1.00 78.62 92 LEU A N 1
ATOM 713 C CA . LEU A 1 92 ? -0.555 -6.646 0.487 1.00 78.62 92 LEU A CA 1
ATOM 714 C C . LEU A 1 92 ? -1.526 -7.751 0.894 1.00 78.62 92 LEU A C 1
ATOM 716 O O . LEU A 1 92 ? -2.422 -7.505 1.696 1.00 78.62 92 LEU A O 1
ATOM 720 N N . LEU A 1 93 ? -1.356 -8.964 0.368 1.00 80.12 93 LEU A N 1
ATOM 721 C CA . LEU A 1 93 ? -2.202 -10.099 0.718 1.00 80.12 93 LEU A CA 1
ATOM 722 C C . LEU A 1 93 ? -2.111 -10.390 2.221 1.00 80.12 93 LEU A C 1
ATOM 724 O O . LEU A 1 93 ? -3.138 -10.540 2.881 1.00 80.12 93 LEU A O 1
ATOM 728 N N . TRP A 1 94 ? -0.903 -10.387 2.790 1.00 78.00 94 TRP A N 1
ATOM 729 C CA . TRP A 1 94 ? -0.708 -10.552 4.231 1.00 78.00 94 TRP A CA 1
ATOM 730 C C . TRP A 1 94 ? -1.391 -9.453 5.046 1.00 78.00 94 TRP A C 1
ATOM 732 O O . TRP A 1 94 ? -2.041 -9.726 6.057 1.00 78.00 94 TRP A O 1
ATOM 742 N N . THR A 1 95 ? -1.299 -8.215 4.571 1.00 76.25 95 THR A N 1
ATOM 743 C CA . THR A 1 95 ? -1.977 -7.062 5.159 1.00 76.25 95 THR A CA 1
ATOM 744 C C . THR A 1 95 ? -3.501 -7.222 5.155 1.00 76.25 95 THR A C 1
ATOM 746 O O . THR A 1 95 ? -4.146 -7.049 6.192 1.00 76.25 95 THR A O 1
ATOM 749 N N . VAL A 1 96 ? -4.080 -7.609 4.017 1.00 74.25 96 VAL A N 1
ATOM 750 C CA . VAL A 1 96 ? -5.520 -7.865 3.867 1.00 74.25 96 VAL A CA 1
ATOM 751 C C . VAL A 1 96 ? -5.959 -9.014 4.780 1.00 74.25 96 VAL A C 1
ATOM 753 O O . VAL A 1 96 ? -6.972 -8.906 5.467 1.00 74.25 96 VAL A O 1
ATOM 756 N N . ILE A 1 97 ? -5.166 -10.084 4.882 1.00 74.69 97 ILE A N 1
ATOM 757 C CA . ILE A 1 97 ? -5.431 -11.212 5.791 1.00 74.69 97 ILE A CA 1
ATOM 758 C C . ILE A 1 97 ? -5.352 -10.789 7.266 1.00 74.69 97 ILE A C 1
ATOM 760 O O . ILE A 1 97 ? -6.145 -11.243 8.095 1.00 74.69 97 ILE A O 1
ATOM 764 N N . ARG A 1 98 ? -4.410 -9.914 7.625 1.00 71.56 98 ARG A N 1
ATOM 765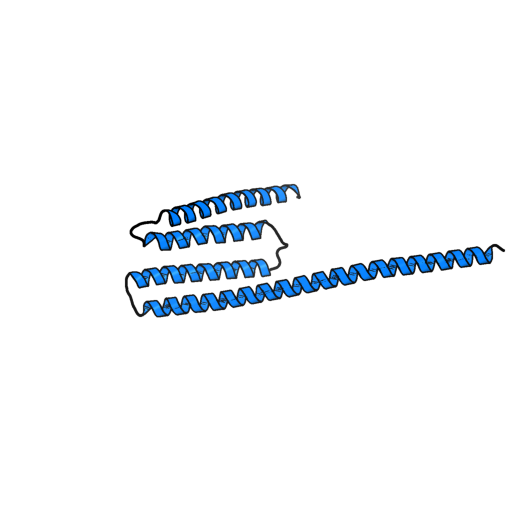 C CA . ARG A 1 98 ? -4.304 -9.365 8.982 1.00 71.56 98 ARG A CA 1
ATOM 766 C C . ARG A 1 98 ? -5.518 -8.504 9.327 1.00 71.56 98 ARG A C 1
ATOM 768 O O . ARG A 1 98 ? -6.022 -8.605 10.443 1.00 71.56 98 ARG A O 1
ATOM 775 N N . PHE A 1 99 ? -6.008 -7.718 8.373 1.00 65.94 99 PHE A N 1
ATOM 776 C CA . PHE A 1 99 ? -7.241 -6.947 8.520 1.00 65.94 99 PHE A CA 1
ATOM 777 C C . PHE A 1 99 ? -8.471 -7.864 8.682 1.00 65.94 99 PHE A C 1
ATOM 779 O O . PHE A 1 99 ? -9.283 -7.661 9.586 1.00 65.94 99 PHE A O 1
ATOM 786 N N . LEU A 1 100 ? -8.538 -8.957 7.908 1.00 60.81 100 LEU A N 1
ATOM 787 C CA . LEU A 1 100 ? -9.590 -9.985 7.982 1.00 60.81 100 LEU A CA 1
ATOM 788 C C . LEU A 1 100 ? -9.742 -10.633 9.369 1.00 60.81 100 LEU A C 1
ATOM 790 O O . LEU A 1 100 ? -10.831 -11.091 9.717 1.00 60.81 100 LEU A O 1
ATOM 794 N N . LYS A 1 101 ? -8.692 -10.656 10.201 1.00 65.00 101 LYS A N 1
ATOM 795 C CA . LYS A 1 101 ? -8.747 -11.228 11.560 1.00 65.00 101 LYS A CA 1
ATOM 796 C C . LYS A 1 101 ? -9.490 -10.360 12.596 1.00 65.00 101 LYS A C 1
ATOM 798 O O . LYS A 1 101 ? -9.380 -10.626 13.790 1.00 65.00 101 LYS A O 1
ATOM 803 N N . LYS A 1 102 ? -10.298 -9.380 12.163 1.00 58.50 102 LYS A N 1
ATOM 804 C CA . LYS A 1 102 ? -11.198 -8.564 13.006 1.00 58.50 102 LYS A CA 1
ATOM 805 C C . LYS A 1 102 ? -10.497 -7.857 14.172 1.00 58.50 102 LYS A C 1
ATOM 807 O O . LYS A 1 102 ? -10.961 -7.896 15.312 1.00 58.50 102 LYS A O 1
ATOM 812 N N . GLN A 1 103 ? -9.409 -7.145 13.903 1.00 55.06 103 GLN A N 1
ATOM 813 C CA . GLN A 1 103 ? -9.047 -6.045 14.799 1.00 55.06 103 GLN A CA 1
ATOM 814 C C . GLN A 1 103 ? -10.077 -4.926 14.584 1.00 55.06 103 GLN A C 1
ATOM 816 O O . GLN A 1 103 ? -10.372 -4.581 13.442 1.00 55.06 103 GLN A O 1
ATOM 821 N N . LYS A 1 104 ? -10.673 -4.399 15.667 1.00 55.97 104 LYS A N 1
ATOM 822 C CA . LYS A 1 104 ? -11.535 -3.201 15.608 1.00 55.97 104 LYS A CA 1
ATOM 823 C C . LYS A 1 104 ? -10.829 -2.137 14.761 1.00 55.97 104 LYS A C 1
ATOM 825 O O . LYS A 1 104 ? -9.614 -2.024 14.902 1.00 55.97 104 LYS A O 1
ATOM 830 N N . PHE A 1 105 ? -11.568 -1.396 13.920 1.00 56.22 105 PHE A N 1
ATOM 831 C CA . PHE A 1 105 ? -11.053 -0.267 13.128 1.00 56.22 105 PHE A CA 1
ATOM 832 C C . PHE A 1 105 ? -10.184 0.618 14.026 1.00 56.22 105 PHE A C 1
ATOM 834 O O . PHE A 1 105 ? -10.676 1.423 14.810 1.00 56.22 105 PHE A O 1
ATOM 841 N N . SER A 1 106 ? -8.882 0.382 13.964 1.00 62.91 106 SER A N 1
ATOM 842 C CA . SER A 1 106 ? -7.884 1.048 14.774 1.00 62.91 106 SER A CA 1
ATOM 843 C C . SER A 1 106 ? -7.009 1.771 13.779 1.00 62.91 106 SER A C 1
ATOM 845 O O . SER A 1 106 ? -6.563 1.192 12.782 1.00 62.91 106 SER A O 1
ATOM 847 N N . LEU A 1 107 ? -6.813 3.062 14.022 1.00 71.88 107 LEU A N 1
ATOM 848 C CA . LEU A 1 107 ? -5.973 3.887 13.171 1.00 71.88 107 LEU A CA 1
ATOM 849 C C . LEU A 1 107 ? -4.554 3.302 13.082 1.00 71.88 107 LEU A C 1
ATOM 851 O O . LEU A 1 107 ? -3.959 3.340 12.014 1.00 71.88 107 LEU A O 1
ATOM 855 N N . GLY A 1 108 ? -4.048 2.666 14.145 1.00 76.19 108 GLY A N 1
ATOM 856 C CA . GLY A 1 108 ? -2.711 2.060 14.171 1.00 76.19 108 GLY A CA 1
ATOM 857 C C . GLY A 1 108 ? -2.440 1.095 13.004 1.00 76.19 108 GLY A C 1
ATOM 858 O O . GLY A 1 108 ? -1.558 1.376 12.191 1.00 76.19 108 GLY A O 1
ATOM 859 N N . PRO A 1 109 ? -3.195 -0.015 12.867 1.00 74.81 109 PRO A N 1
ATOM 860 C CA . PRO A 1 109 ? -3.088 -0.923 11.728 1.00 74.81 109 PRO A CA 1
ATOM 861 C C . PRO A 1 109 ? -3.235 -0.234 10.369 1.00 74.81 109 PRO A C 1
ATOM 863 O O . PRO A 1 109 ? -2.449 -0.519 9.476 1.00 74.81 109 PRO A O 1
ATOM 866 N N . PHE A 1 110 ? -4.180 0.697 10.203 1.00 76.62 110 PHE A N 1
ATOM 867 C CA . PHE A 1 110 ? -4.363 1.403 8.929 1.00 76.62 110 PHE A CA 1
ATOM 868 C C . PHE A 1 110 ? -3.148 2.269 8.557 1.00 76.62 110 PHE A C 1
ATOM 870 O O . PHE A 1 110 ? -2.663 2.209 7.427 1.00 76.62 110 PHE A O 1
ATOM 877 N N . LEU A 1 111 ? -2.607 3.030 9.512 1.00 82.94 111 LEU A N 1
ATOM 878 C CA . LEU A 1 111 ? -1.431 3.869 9.282 1.00 82.94 111 LEU A CA 1
ATOM 879 C C . LEU A 1 111 ? -0.174 3.029 9.037 1.00 82.94 111 LEU A C 1
ATOM 881 O O . LEU A 1 111 ? 0.612 3.367 8.155 1.00 82.94 111 LEU A O 1
ATOM 885 N N . ALA A 1 112 ? -0.010 1.906 9.743 1.00 78.88 112 ALA A N 1
ATOM 886 C CA . ALA A 1 112 ? 1.083 0.969 9.486 1.00 78.88 112 ALA A CA 1
ATOM 887 C C . ALA A 1 112 ? 1.041 0.438 8.043 1.00 78.88 112 ALA A C 1
ATOM 889 O O . ALA A 1 112 ? 2.067 0.394 7.365 1.00 78.88 112 ALA A O 1
ATOM 890 N N . ILE A 1 113 ? -0.152 0.112 7.544 1.00 77.31 113 ILE A N 1
ATOM 891 C CA . ILE A 1 113 ? -0.359 -0.325 6.158 1.00 77.31 113 ILE A CA 1
ATOM 892 C C . ILE A 1 113 ? -0.005 0.789 5.168 1.00 77.31 113 ILE A C 1
ATOM 894 O O . ILE A 1 113 ? 0.701 0.535 4.190 1.00 77.31 113 ILE A O 1
ATOM 898 N N . GLY A 1 114 ? -0.445 2.023 5.433 1.00 79.75 114 GLY A N 1
ATOM 899 C CA . GLY A 1 114 ? -0.110 3.188 4.610 1.00 79.75 114 GLY A CA 1
ATOM 900 C C . GLY A 1 114 ? 1.398 3.443 4.526 1.00 79.75 114 GLY A C 1
ATOM 901 O O . GLY A 1 114 ? 1.920 3.685 3.438 1.00 79.75 114 GLY A O 1
ATOM 902 N N . ILE A 1 115 ? 2.115 3.317 5.648 1.00 85.25 115 ILE A N 1
ATOM 903 C CA . ILE A 1 115 ? 3.578 3.460 5.699 1.00 85.25 115 ILE A CA 1
ATOM 904 C C . ILE A 1 115 ? 4.256 2.360 4.873 1.00 85.25 115 ILE A C 1
ATOM 906 O O . ILE A 1 115 ? 5.098 2.669 4.031 1.00 85.25 115 ILE A O 1
ATOM 910 N N . ILE A 1 116 ? 3.863 1.093 5.053 1.00 83.81 116 ILE A N 1
ATOM 911 C CA . ILE A 1 116 ? 4.421 -0.040 4.292 1.00 83.81 116 ILE A CA 1
ATOM 912 C C . ILE A 1 116 ? 4.204 0.156 2.784 1.00 83.81 116 ILE A C 1
ATOM 914 O O . ILE A 1 116 ? 5.125 -0.059 1.993 1.00 83.81 116 ILE A O 1
ATOM 918 N N . ALA A 1 117 ? 3.011 0.597 2.372 1.00 80.81 117 ALA A N 1
ATOM 919 C CA . ALA A 1 117 ? 2.695 0.862 0.970 1.00 80.81 117 ALA A CA 1
ATOM 920 C C . ALA A 1 117 ? 3.537 2.009 0.379 1.00 80.81 117 ALA A C 1
ATOM 922 O O . ALA A 1 117 ? 4.011 1.900 -0.755 1.00 80.81 117 ALA A O 1
ATOM 923 N N . ALA A 1 118 ? 3.767 3.079 1.145 1.00 85.69 118 ALA A N 1
ATOM 924 C CA . ALA A 1 118 ? 4.573 4.216 0.712 1.00 85.69 118 ALA A CA 1
ATOM 925 C C . ALA A 1 118 ? 6.070 3.868 0.605 1.00 85.69 118 ALA A C 1
ATOM 927 O O . ALA A 1 118 ? 6.673 4.123 -0.439 1.00 85.69 118 ALA A O 1
ATOM 928 N N . VAL A 1 119 ? 6.651 3.206 1.618 1.00 86.88 119 VAL A N 1
ATOM 929 C CA . VAL A 1 119 ? 8.057 2.732 1.599 1.00 86.88 119 VAL A CA 1
ATOM 930 C C . VAL A 1 119 ? 8.305 1.856 0.379 1.00 86.88 119 VAL A C 1
ATOM 932 O O . VAL A 1 119 ? 9.259 2.033 -0.373 1.00 86.88 119 VAL A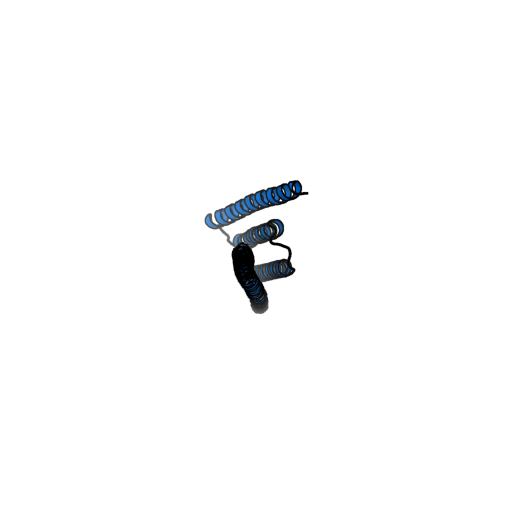 O 1
ATOM 935 N N . ARG A 1 120 ? 7.388 0.929 0.136 1.00 83.94 120 ARG A N 1
ATOM 936 C CA . ARG A 1 120 ? 7.437 0.046 -1.015 1.00 83.94 120 ARG A CA 1
ATOM 937 C C . ARG A 1 120 ? 7.421 0.779 -2.353 1.00 83.94 120 ARG A C 1
ATOM 939 O O . ARG A 1 120 ? 8.151 0.387 -3.261 1.00 83.94 120 ARG A O 1
ATOM 946 N N . ARG A 1 121 ? 6.547 1.779 -2.515 1.00 81.56 121 ARG A N 1
ATOM 947 C CA . ARG A 1 121 ? 6.467 2.548 -3.764 1.00 81.56 121 ARG A CA 1
ATOM 948 C C . ARG A 1 121 ? 7.806 3.221 -4.051 1.00 81.56 121 ARG A C 1
ATOM 950 O O . ARG A 1 121 ? 8.236 3.188 -5.197 1.00 81.56 121 ARG A O 1
ATOM 957 N N . ILE A 1 122 ? 8.478 3.739 -3.023 1.00 86.75 122 ILE A N 1
ATOM 958 C CA . ILE A 1 122 ? 9.830 4.295 -3.150 1.00 86.75 122 ILE A CA 1
ATOM 959 C C . ILE A 1 122 ? 10.814 3.220 -3.620 1.00 86.75 122 ILE A C 1
ATOM 961 O O . ILE A 1 122 ? 11.457 3.433 -4.640 1.00 86.75 122 ILE A O 1
ATOM 965 N N . LEU A 1 123 ? 10.859 2.046 -2.976 1.00 84.19 123 LEU A N 1
ATOM 966 C CA . LEU A 1 123 ? 11.761 0.952 -3.379 1.00 84.19 123 LEU A CA 1
ATOM 967 C C . LEU A 1 123 ? 11.570 0.524 -4.843 1.00 84.19 123 LEU A C 1
ATOM 969 O O . LEU A 1 123 ? 12.542 0.245 -5.539 1.00 84.19 123 LEU A O 1
ATOM 973 N N . LEU A 1 124 ? 10.325 0.491 -5.328 1.00 79.38 124 LEU A N 1
ATOM 974 C CA . LEU A 1 124 ? 10.034 0.176 -6.727 1.00 79.38 124 LEU A CA 1
ATOM 975 C C . LEU A 1 124 ? 10.554 1.265 -7.677 1.00 79.38 124 LEU A C 1
ATOM 977 O O . LEU A 1 124 ? 11.167 0.946 -8.693 1.00 79.38 124 LEU A O 1
ATOM 981 N N . ILE A 1 125 ? 10.314 2.541 -7.359 1.00 82.44 125 ILE A N 1
ATOM 982 C CA . ILE A 1 125 ? 10.788 3.660 -8.187 1.00 82.44 125 ILE A CA 1
ATOM 983 C C . ILE A 1 125 ? 12.325 3.710 -8.162 1.00 82.44 125 ILE A C 1
ATOM 985 O O . ILE A 1 125 ? 12.932 3.942 -9.205 1.00 82.44 125 ILE A O 1
ATOM 989 N N . GLU A 1 126 ? 12.971 3.443 -7.024 1.00 83.62 126 GLU A N 1
ATOM 990 C CA . GLU A 1 126 ? 14.435 3.369 -6.918 1.00 83.62 126 GLU A CA 1
ATOM 991 C C . GLU A 1 126 ? 15.011 2.224 -7.748 1.00 83.62 126 GLU A C 1
ATOM 993 O O . GLU A 1 126 ? 15.933 2.449 -8.533 1.00 83.62 126 GLU A O 1
ATOM 998 N N . ALA A 1 127 ? 14.428 1.025 -7.656 1.00 80.69 127 ALA A N 1
ATOM 999 C CA . ALA A 1 127 ? 14.839 -0.117 -8.467 1.00 80.69 127 ALA A CA 1
ATOM 1000 C C . ALA A 1 127 ? 14.713 0.180 -9.969 1.00 80.69 127 ALA A C 1
ATOM 1002 O O . ALA A 1 127 ? 15.614 -0.154 -10.729 1.00 80.69 127 ALA A O 1
ATOM 1003 N N . GLN A 1 128 ? 13.638 0.852 -10.393 1.00 76.12 128 GLN A N 1
ATOM 1004 C CA . GLN A 1 128 ? 13.441 1.268 -11.788 1.00 76.12 128 GLN A CA 1
ATOM 1005 C C . GLN A 1 128 ? 14.422 2.367 -12.220 1.00 76.12 128 GLN A C 1
ATOM 1007 O O . GLN A 1 128 ? 14.911 2.357 -13.348 1.00 76.12 128 GLN A O 1
ATOM 1012 N N . THR A 1 129 ? 14.724 3.304 -11.321 1.00 81.44 129 THR A N 1
ATOM 1013 C CA . THR A 1 129 ? 15.588 4.460 -11.597 1.00 81.44 129 THR A CA 1
ATOM 1014 C C . THR A 1 129 ? 17.065 4.086 -11.631 1.00 81.44 129 THR A C 1
ATOM 1016 O O . THR A 1 129 ? 17.798 4.638 -12.444 1.00 81.44 129 THR A O 1
ATOM 1019 N N . SER A 1 130 ? 17.502 3.100 -10.837 1.00 75.62 130 SER A N 1
ATOM 1020 C CA . SER A 1 130 ? 18.888 2.591 -10.803 1.00 75.62 130 SER A CA 1
ATOM 1021 C C . SER A 1 130 ? 19.401 2.051 -12.151 1.00 75.62 130 SER A C 1
ATOM 1023 O O . SER A 1 130 ?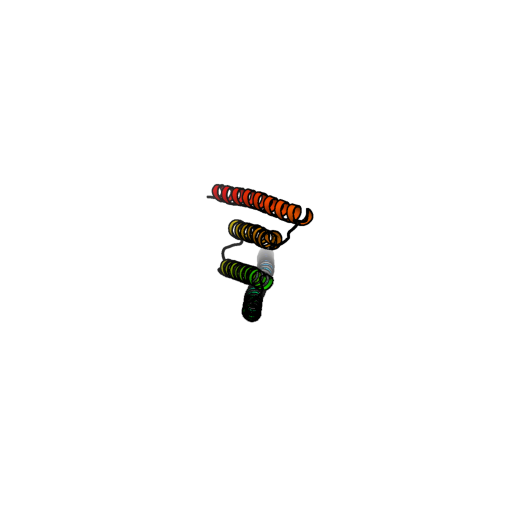 20.557 1.646 -12.262 1.00 75.62 130 SER A O 1
ATOM 1025 N N . LEU A 1 131 ? 18.535 1.987 -13.154 1.00 66.94 131 LEU A N 1
ATOM 1026 C CA . LEU A 1 131 ? 18.745 1.343 -14.444 1.00 66.94 131 LEU A CA 1
ATOM 1027 C C . LEU A 1 131 ? 18.683 2.345 -15.596 1.00 66.94 131 LEU A C 1
ATOM 1029 O O . LEU A 1 131 ? 18.964 1.990 -16.738 1.00 66.94 131 LEU A O 1
ATOM 1033 N N . MET A 1 132 ? 18.267 3.577 -15.300 1.00 73.81 132 MET A N 1
ATOM 1034 C CA . MET A 1 132 ? 18.245 4.675 -16.249 1.00 73.81 132 MET A CA 1
ATOM 1035 C C . MET A 1 132 ? 19.604 5.375 -16.176 1.00 73.81 132 MET A C 1
ATOM 1037 O O . MET A 1 132 ? 20.016 5.802 -15.102 1.00 73.81 132 MET A O 1
ATOM 1041 N N . ASP A 1 133 ? 20.284 5.540 -17.313 1.00 66.69 133 ASP A N 1
ATOM 1042 C CA . ASP A 1 133 ? 21.552 6.293 -17.374 1.00 66.69 133 ASP A CA 1
ATOM 1043 C C . ASP A 1 133 ? 21.370 7.771 -16.978 1.00 66.69 133 ASP A C 1
ATOM 1045 O O . ASP A 1 133 ? 22.321 8.457 -16.595 1.00 66.69 133 ASP A O 1
ATOM 1049 N N . HIS A 1 134 ? 20.136 8.278 -17.065 1.00 72.94 134 HIS A N 1
ATOM 1050 C CA . HIS A 1 134 ? 19.757 9.631 -16.676 1.00 72.94 134 HIS A CA 1
ATOM 1051 C C . HIS A 1 134 ? 18.472 9.571 -15.855 1.00 72.94 134 HIS A C 1
ATOM 1053 O O . HIS A 1 134 ? 17.423 9.178 -16.367 1.00 72.94 134 HIS A O 1
ATOM 1059 N N . THR A 1 135 ? 18.538 9.985 -14.591 1.00 71.62 135 THR A N 1
ATOM 1060 C CA . THR A 1 135 ? 17.349 10.086 -13.745 1.00 71.62 135 THR A CA 1
ATOM 1061 C C . THR A 1 135 ? 16.528 11.310 -14.161 1.00 71.62 135 THR A C 1
ATOM 1063 O O . THR A 1 135 ? 17.006 12.437 -13.999 1.00 71.62 135 THR A O 1
ATOM 1066 N N . PRO A 1 136 ? 15.291 11.140 -14.663 1.00 78.31 136 PRO A N 1
ATOM 1067 C CA . PRO A 1 136 ? 14.427 12.275 -14.947 1.00 78.31 136 PRO A CA 1
ATOM 1068 C C . PRO A 1 136 ? 14.073 12.995 -13.642 1.00 78.31 136 PRO A C 1
ATOM 1070 O O . PRO A 1 136 ? 13.765 12.360 -12.631 1.00 78.31 136 PRO A O 1
ATOM 1073 N N . VAL A 1 137 ? 14.045 14.329 -13.672 1.00 80.19 137 VAL A N 1
ATOM 1074 C CA . VAL A 1 137 ? 13.672 15.161 -12.511 1.00 80.19 137 VAL A CA 1
ATOM 1075 C C . VAL A 1 137 ? 12.277 14.835 -11.965 1.00 80.19 137 VAL A C 1
ATOM 1077 O O . VAL A 1 137 ? 12.032 14.957 -10.768 1.00 80.19 137 VAL A O 1
ATOM 1080 N N . GLU A 1 138 ? 11.384 14.337 -12.819 1.00 82.44 138 GLU A N 1
ATOM 1081 C CA . GLU A 1 138 ? 10.047 13.872 -12.442 1.00 82.44 138 GLU A CA 1
ATOM 1082 C C . GLU A 1 138 ? 10.096 12.678 -11.479 1.00 82.44 138 GLU A C 1
ATOM 1084 O O . GLU A 1 138 ? 9.334 12.638 -10.514 1.00 82.44 138 GLU A O 1
ATOM 1089 N N . LYS A 1 139 ? 11.026 11.733 -11.682 1.00 80.50 139 LYS A N 1
ATOM 1090 C CA . LYS A 1 139 ? 11.186 10.564 -10.801 1.00 80.50 139 LYS A CA 1
ATOM 1091 C C . LYS A 1 139 ? 11.763 10.950 -9.446 1.00 80.50 139 LYS A C 1
ATOM 1093 O O . LYS A 1 139 ? 11.324 10.419 -8.431 1.00 80.50 139 LYS A O 1
ATOM 1098 N N . LEU A 1 140 ? 12.671 11.927 -9.419 1.00 82.81 140 LEU A N 1
ATOM 1099 C CA . LEU A 1 140 ? 13.185 12.507 -8.174 1.00 82.81 140 LEU A CA 1
ATOM 1100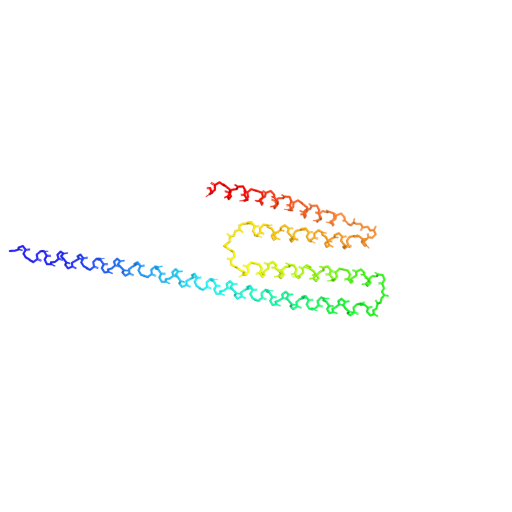 C C . LEU A 1 140 ? 12.073 13.194 -7.375 1.00 82.81 140 LEU A C 1
ATOM 1102 O O . LEU A 1 140 ? 11.995 13.020 -6.158 1.00 82.81 140 LEU A O 1
ATOM 1106 N N . TYR A 1 141 ? 11.183 13.928 -8.049 1.00 88.06 141 TYR A N 1
ATOM 1107 C CA . TYR A 1 141 ? 10.023 14.531 -7.398 1.00 88.06 141 TYR A CA 1
ATOM 1108 C C . TYR A 1 141 ? 9.054 13.469 -6.862 1.00 88.06 141 TYR A C 1
ATOM 1110 O O . TYR A 1 141 ? 8.584 13.585 -5.733 1.00 88.06 141 TYR A O 1
ATOM 1118 N N . GLU A 1 142 ? 8.804 12.401 -7.626 1.00 84.56 142 GLU A N 1
ATOM 1119 C CA . GLU A 1 142 ? 7.952 11.282 -7.204 1.00 84.56 142 GLU A CA 1
ATOM 1120 C C . GLU A 1 142 ? 8.506 10.580 -5.945 1.00 84.56 142 GLU A C 1
ATOM 1122 O O . GLU A 1 142 ? 7.753 10.303 -5.007 1.00 84.56 142 GLU A O 1
ATOM 1127 N N . MET A 1 143 ? 9.826 10.364 -5.873 1.00 86.06 143 MET A N 1
ATOM 1128 C CA . MET A 1 143 ? 10.498 9.830 -4.678 1.00 86.06 143 MET A CA 1
ATOM 1129 C C . MET A 1 143 ? 10.409 10.789 -3.489 1.00 86.06 143 MET A C 1
ATOM 1131 O O . MET A 1 143 ? 10.066 10.367 -2.383 1.00 86.06 143 MET A O 1
ATOM 1135 N N . GLY A 1 144 ? 10.684 12.079 -3.708 1.00 88.06 144 GLY A N 1
ATOM 1136 C CA . GLY A 1 144 ? 10.623 13.104 -2.665 1.00 88.06 144 GLY A CA 1
ATOM 1137 C C . GLY A 1 144 ? 9.218 13.264 -2.082 1.00 88.06 144 GLY A C 1
ATOM 1138 O O . GLY A 1 144 ? 9.055 13.341 -0.862 1.00 88.06 144 GLY A O 1
ATOM 1139 N N . LEU A 1 145 ? 8.191 13.231 -2.936 1.00 90.94 145 LEU A N 1
ATOM 1140 C CA . LEU A 1 145 ? 6.790 13.232 -2.519 1.00 90.94 145 LEU A CA 1
ATOM 1141 C C . 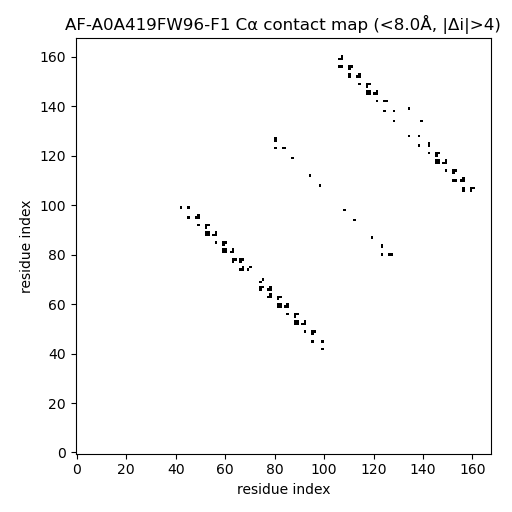LEU A 1 145 ? 6.469 11.985 -1.685 1.00 90.94 145 LEU A C 1
ATOM 1143 O O . LEU A 1 145 ? 5.876 12.099 -0.612 1.00 90.94 145 LEU A O 1
ATOM 1147 N N . GLY A 1 146 ? 6.903 10.805 -2.142 1.00 88.56 146 GLY A N 1
ATOM 1148 C CA . GLY A 1 146 ? 6.739 9.551 -1.406 1.00 88.56 146 GLY A CA 1
ATOM 1149 C C . GLY A 1 146 ? 7.370 9.604 -0.012 1.00 88.56 146 GLY A C 1
ATOM 1150 O O . GLY A 1 146 ? 6.727 9.230 0.970 1.00 88.56 146 GLY A O 1
ATOM 1151 N N . ALA A 1 147 ? 8.592 10.129 0.097 1.00 89.69 147 ALA A N 1
ATOM 1152 C CA . ALA A 1 147 ? 9.278 10.305 1.375 1.00 89.69 147 ALA A CA 1
ATOM 1153 C C . ALA A 1 147 ? 8.528 11.282 2.297 1.00 89.69 147 ALA A C 1
ATOM 1155 O O . ALA A 1 147 ? 8.343 11.000 3.482 1.00 89.69 147 ALA A O 1
ATOM 1156 N N . GLY A 1 148 ? 8.020 12.390 1.749 1.00 93.50 148 GLY A N 1
ATOM 1157 C CA . GLY A 1 148 ? 7.180 13.334 2.488 1.00 93.50 148 GLY A CA 1
ATOM 1158 C C . GLY A 1 148 ? 5.910 12.683 3.045 1.00 93.50 148 GLY A C 1
ATOM 1159 O O . GLY A 1 148 ? 5.588 12.863 4.221 1.00 93.50 148 GLY A O 1
ATOM 1160 N N . VAL A 1 149 ? 5.227 11.862 2.242 1.00 91.00 149 VAL A N 1
ATOM 1161 C CA . VAL A 1 149 ? 4.039 11.108 2.678 1.00 91.00 149 VAL A CA 1
ATOM 1162 C C . VAL A 1 149 ? 4.374 10.164 3.834 1.00 91.00 149 VAL A C 1
ATOM 1164 O O . VAL A 1 149 ? 3.618 10.112 4.803 1.00 91.00 149 VAL A O 1
ATOM 1167 N N . ILE A 1 150 ? 5.513 9.465 3.790 1.00 91.06 150 ILE A N 1
ATOM 1168 C CA . ILE A 1 150 ? 5.948 8.589 4.892 1.00 91.06 150 ILE A CA 1
ATOM 1169 C C . ILE A 1 150 ? 6.129 9.385 6.183 1.00 91.06 150 ILE A C 1
ATOM 1171 O O . ILE A 1 150 ? 5.644 8.951 7.226 1.00 91.06 150 ILE A O 1
ATOM 1175 N N . ILE A 1 151 ? 6.774 10.553 6.127 1.00 93.62 151 ILE A N 1
ATOM 1176 C CA . ILE A 1 151 ? 6.984 11.402 7.310 1.00 93.62 151 ILE A CA 1
ATOM 1177 C C . ILE A 1 151 ? 5.642 11.848 7.903 1.00 93.62 151 ILE A C 1
ATOM 1179 O O . ILE A 1 151 ? 5.444 11.752 9.116 1.00 93.62 151 ILE A O 1
ATOM 1183 N N . VAL A 1 152 ? 4.698 12.282 7.063 1.00 94.44 152 VAL A N 1
ATOM 1184 C CA . VAL A 1 152 ? 3.352 12.682 7.505 1.00 94.44 152 VAL A CA 1
ATOM 1185 C C . VAL A 1 152 ? 2.609 11.506 8.142 1.00 94.44 152 VAL A C 1
ATOM 1187 O O . VAL A 1 152 ? 2.036 11.651 9.223 1.00 94.44 152 VAL A O 1
ATOM 1190 N N . LEU A 1 153 ? 2.652 10.326 7.518 1.00 88.06 153 LEU A N 1
ATOM 1191 C CA . LEU A 1 153 ? 2.020 9.120 8.054 1.00 88.06 153 LEU A CA 1
ATOM 1192 C C . LEU A 1 153 ? 2.673 8.657 9.360 1.00 88.06 153 LEU A C 1
ATOM 1194 O O . LEU A 1 153 ? 1.964 8.250 10.278 1.00 88.06 153 LEU A O 1
ATOM 1198 N N . MET A 1 154 ? 3.997 8.761 9.489 1.00 90.00 154 MET A N 1
ATOM 1199 C CA . MET A 1 154 ? 4.703 8.476 10.740 1.00 90.00 154 MET A CA 1
ATOM 1200 C C . MET A 1 154 ? 4.304 9.446 11.853 1.00 90.00 154 MET A C 1
ATOM 1202 O O . MET A 1 154 ? 4.060 9.008 12.977 1.00 90.00 154 MET A O 1
ATOM 1206 N N . ALA A 1 155 ? 4.193 10.743 11.556 1.00 92.62 155 ALA A N 1
ATOM 1207 C CA . ALA A 1 155 ? 3.740 11.737 12.526 1.00 92.62 155 ALA A CA 1
ATOM 1208 C C . ALA A 1 155 ? 2.297 11.463 12.981 1.00 92.62 155 ALA A C 1
ATOM 1210 O O . ALA A 1 155 ? 2.005 11.479 14.179 1.00 92.62 155 ALA A O 1
ATOM 1211 N N . ALA A 1 156 ? 1.407 11.138 12.039 1.00 89.62 156 ALA A N 1
ATOM 1212 C CA . ALA A 1 156 ? 0.032 10.756 12.338 1.00 89.62 156 ALA A CA 1
ATOM 1213 C C . ALA A 1 156 ? -0.041 9.452 13.155 1.00 89.62 156 ALA A C 1
ATOM 1215 O O . ALA A 1 156 ? -0.844 9.353 14.082 1.00 89.62 156 ALA A O 1
ATOM 1216 N N . TYR A 1 157 ? 0.829 8.476 12.870 1.00 88.62 157 TYR A N 1
ATOM 1217 C CA . TYR A 1 157 ? 0.909 7.218 13.616 1.00 88.62 157 TYR A CA 1
ATOM 1218 C C . TYR A 1 157 ? 1.360 7.466 15.051 1.00 88.62 157 TYR A C 1
ATOM 1220 O O . TYR A 1 157 ? 0.716 7.002 15.990 1.00 88.62 157 TYR A O 1
ATOM 1228 N N . TYR A 1 158 ? 2.411 8.265 15.227 1.00 89.56 158 TYR A N 1
ATOM 1229 C CA . TYR A 1 158 ? 2.898 8.659 16.542 1.00 89.56 158 TYR A CA 1
ATOM 1230 C C . TYR A 1 158 ? 1.815 9.372 17.364 1.00 89.56 158 TYR A C 1
ATOM 1232 O O . TYR A 1 158 ? 1.602 9.039 18.531 1.00 89.56 158 TYR A O 1
ATOM 1240 N N . LEU A 1 159 ? 1.079 10.302 16.747 1.00 89.56 159 LEU A N 1
ATOM 1241 C CA . LEU A 1 159 ? -0.027 10.994 17.406 1.00 89.56 159 LEU A CA 1
ATOM 1242 C C . LEU A 1 159 ? -1.174 10.038 17.760 1.00 89.56 159 LEU A C 1
ATOM 1244 O O . LEU A 1 159 ? -1.703 10.118 18.865 1.00 89.56 159 LEU A O 1
ATOM 1248 N N . SER A 1 160 ? -1.527 9.116 16.860 1.00 84.62 160 SER A N 1
ATOM 1249 C CA . SER A 1 160 ? -2.573 8.113 17.094 1.00 84.62 160 SER A CA 1
ATOM 1250 C C . SER A 1 160 ? -2.232 7.201 18.270 1.00 84.62 160 SER A C 1
ATOM 1252 O O . SER A 1 160 ? -3.104 6.918 19.087 1.00 84.62 160 SER A O 1
ATOM 1254 N N . VAL A 1 161 ? -0.980 6.747 18.370 1.00 83.44 161 VAL A N 1
ATOM 1255 C CA . VAL A 1 161 ? -0.528 5.908 19.489 1.00 83.44 161 VAL A CA 1
ATOM 1256 C C . VAL A 1 161 ? -0.554 6.706 20.791 1.00 83.44 161 VAL A C 1
ATOM 1258 O O . VAL A 1 161 ? -1.048 6.213 21.802 1.00 83.44 161 VAL A O 1
ATOM 1261 N N . LYS A 1 162 ? -0.089 7.961 20.763 1.00 84.12 162 LYS A N 1
ATOM 1262 C CA . LYS A 1 162 ? -0.095 8.829 21.945 1.00 84.12 162 LYS A CA 1
ATOM 1263 C C . LYS A 1 162 ? -1.515 9.155 22.418 1.00 84.12 162 LYS A C 1
ATOM 1265 O O . LYS A 1 162 ? -1.755 9.162 23.616 1.00 84.12 162 LYS A O 1
ATOM 1270 N N . ALA A 1 163 ? -2.459 9.392 21.508 1.00 82.56 163 ALA A N 1
ATOM 1271 C CA . ALA A 1 163 ? -3.859 9.646 21.852 1.00 82.56 163 ALA A CA 1
ATOM 1272 C C . ALA A 1 163 ? -4.514 8.431 22.530 1.00 82.56 163 ALA A C 1
ATOM 1274 O O . ALA A 1 163 ? -5.200 8.593 23.534 1.00 82.56 163 ALA A O 1
ATOM 1275 N N . GLN A 1 164 ? -4.227 7.217 22.049 1.00 73.75 164 GLN A N 1
ATOM 1276 C CA . GLN A 1 164 ? -4.717 5.979 22.668 1.00 73.75 164 GLN A CA 1
ATOM 1277 C C . GLN A 1 164 ? -4.147 5.736 24.075 1.00 73.75 164 GLN A C 1
ATOM 1279 O O . GLN A 1 164 ? -4.787 5.059 24.872 1.00 73.75 164 GLN A O 1
ATOM 1284 N N . GLN A 1 165 ? -2.980 6.304 24.404 1.00 69.62 165 GLN A N 1
ATOM 1285 C CA . GLN A 1 165 ? -2.413 6.239 25.757 1.00 69.62 165 GLN A CA 1
ATOM 1286 C C . GLN A 1 165 ? -3.101 7.167 26.771 1.00 69.62 165 GLN A C 1
ATOM 1288 O O . GLN A 1 165 ? -2.901 6.968 27.960 1.00 69.62 165 GLN A O 1
ATOM 1293 N N . TYR A 1 166 ? -3.885 8.163 26.341 1.00 65.25 166 TYR A N 1
ATOM 1294 C CA . TYR A 1 166 ? -4.641 9.039 27.253 1.00 65.25 166 TYR A CA 1
ATOM 1295 C C . TYR A 1 166 ? -6.040 8.500 27.599 1.00 65.25 166 TYR A C 1
ATOM 1297 O O . TYR A 1 166 ? -6.681 9.025 28.505 1.00 65.25 166 TYR A O 1
ATOM 1305 N N . GLU A 1 167 ? -6.521 7.481 26.881 1.00 59.00 167 GLU A N 1
ATOM 1306 C CA . GLU A 1 167 ? -7.802 6.805 27.149 1.00 59.00 167 GLU A CA 1
ATOM 1307 C C . GLU A 1 167 ? -7.677 5.597 28.102 1.00 59.00 167 GLU A C 1
ATOM 1309 O O . GLU A 1 167 ? -8.696 4.983 28.426 1.00 59.00 167 GLU A O 1
ATOM 1314 N N . GLN A 1 168 ? -6.463 5.246 28.549 1.00 44.94 168 GLN A N 1
ATOM 1315 C CA . GLN A 1 168 ? -6.198 4.210 29.563 1.00 44.94 168 GLN A CA 1
ATOM 1316 C C . GLN A 1 168 ? -5.723 4.830 30.874 1.00 44.94 168 GLN A C 1
ATOM 1318 O O . GLN A 1 168 ? -6.104 4.279 31.931 1.00 44.94 168 GLN A O 1
#

Mean predicted aligned error: 13.18 Å